Protein AF-A0A9W9IQZ6-F1 (afdb_monomer_lite)

Structure (mmCIF, N/CA/C/O backbone):
data_AF-A0A9W9IQZ6-F1
#
_entry.id   AF-A0A9W9IQZ6-F1
#
loop_
_atom_site.group_PDB
_atom_site.id
_atom_site.type_symbol
_atom_site.label_atom_id
_atom_site.label_alt_id
_atom_site.label_comp_id
_atom_site.label_asym_id
_atom_site.label_entity_id
_atom_site.label_seq_id
_atom_site.pdbx_PDB_ins_code
_atom_site.Cartn_x
_atom_site.Cartn_y
_atom_site.Cartn_z
_atom_site.occupancy
_atom_site.B_iso_or_equiv
_atom_site.auth_seq_id
_atom_site.auth_comp_id
_atom_site.auth_asym_id
_atom_site.auth_atom_id
_atom_site.pdbx_PDB_model_num
ATOM 1 N N . MET A 1 1 ? 11.635 -16.650 -5.166 1.00 35.97 1 MET A N 1
ATOM 2 C CA . MET A 1 1 ? 11.272 -15.683 -6.219 1.00 35.97 1 MET A CA 1
ATOM 3 C C . MET A 1 1 ? 9.921 -15.113 -5.812 1.00 35.97 1 MET A C 1
ATOM 5 O O . MET A 1 1 ? 8.970 -15.879 -5.751 1.00 35.97 1 MET A O 1
ATOM 9 N N . GLN A 1 2 ? 9.876 -13.873 -5.321 1.00 46.84 2 GLN A N 1
ATOM 10 C CA . GLN A 1 2 ? 8.653 -13.244 -4.802 1.00 46.84 2 GLN A CA 1
ATOM 11 C C . GLN A 1 2 ? 8.192 -12.223 -5.839 1.00 46.84 2 GLN A C 1
ATOM 13 O O . GLN A 1 2 ? 8.944 -11.319 -6.181 1.00 46.84 2 GLN A O 1
ATOM 18 N N . PHE A 1 3 ? 7.003 -12.437 -6.391 1.00 47.25 3 PHE A N 1
ATOM 19 C CA . PHE A 1 3 ? 6.502 -11.710 -7.549 1.00 47.25 3 PHE A CA 1
ATOM 20 C C . PHE A 1 3 ? 5.625 -10.532 -7.101 1.00 47.25 3 PHE A C 1
ATOM 22 O O . PHE A 1 3 ? 4.644 -10.726 -6.384 1.00 47.25 3 PHE A O 1
ATOM 29 N N . LEU A 1 4 ? 5.985 -9.316 -7.523 1.00 50.38 4 LEU A N 1
ATOM 30 C CA . LEU A 1 4 ? 5.206 -8.094 -7.301 1.00 50.38 4 LEU A CA 1
ATOM 31 C C . LEU A 1 4 ? 4.022 -8.083 -8.286 1.00 50.38 4 LEU A C 1
ATOM 33 O O . LEU A 1 4 ? 4.209 -7.795 -9.469 1.00 50.38 4 LEU A O 1
ATOM 37 N N . THR A 1 5 ? 2.813 -8.431 -7.842 1.00 50.44 5 THR A N 1
ATOM 38 C CA . THR A 1 5 ? 1.606 -8.421 -8.693 1.00 50.44 5 THR A CA 1
ATOM 39 C C . THR A 1 5 ? 0.612 -7.350 -8.240 1.00 50.44 5 THR A C 1
ATOM 41 O O . THR A 1 5 ? 0.201 -7.394 -7.080 1.00 50.44 5 THR A O 1
ATOM 44 N N . PRO A 1 6 ? 0.181 -6.431 -9.131 1.00 48.31 6 PRO A N 1
ATOM 45 C CA . PRO A 1 6 ? -0.826 -5.426 -8.816 1.00 48.31 6 PRO A CA 1
ATOM 46 C C . PRO A 1 6 ? -2.226 -6.037 -8.672 1.00 48.31 6 PRO A C 1
ATOM 48 O O . PRO A 1 6 ? -2.508 -7.075 -9.280 1.00 48.31 6 PRO A O 1
ATOM 51 N N . PRO A 1 7 ? -3.143 -5.397 -7.930 1.00 44.25 7 PRO A N 1
ATOM 52 C CA . PRO A 1 7 ? -4.418 -6.011 -7.622 1.00 44.25 7 PRO A CA 1
ATOM 53 C C . PRO A 1 7 ? -5.429 -5.862 -8.756 1.00 44.25 7 PRO A C 1
ATOM 55 O O . PRO A 1 7 ? -5.414 -4.907 -9.540 1.00 44.25 7 PRO A O 1
ATOM 58 N N . SER A 1 8 ? -6.334 -6.832 -8.824 1.00 47.59 8 SER A N 1
ATOM 59 C CA . SER A 1 8 ? -7.177 -7.170 -9.976 1.00 47.59 8 SER A CA 1
ATOM 60 C C . SER A 1 8 ? -8.156 -6.082 -10.439 1.00 47.59 8 SER A C 1
ATOM 62 O O . SER A 1 8 ? -8.641 -6.142 -11.567 1.00 47.59 8 SER A O 1
ATOM 64 N N . ARG A 1 9 ? -8.441 -5.057 -9.630 1.00 42.06 9 ARG A N 1
ATOM 65 C CA . ARG A 1 9 ? -9.489 -4.059 -9.923 1.00 42.06 9 ARG A CA 1
ATOM 66 C C . ARG A 1 9 ? -9.069 -2.864 -10.791 1.00 42.06 9 ARG A C 1
ATOM 68 O O . ARG A 1 9 ? -9.914 -2.042 -11.121 1.00 42.06 9 ARG A O 1
ATOM 75 N N . TYR A 1 10 ? -7.816 -2.799 -11.249 1.00 44.41 10 TYR A N 1
ATOM 76 C CA . TYR A 1 10 ? -7.366 -1.829 -12.269 1.00 44.41 10 TYR A CA 1
ATOM 77 C C . TYR A 1 10 ? -7.367 -2.400 -13.701 1.00 44.41 10 TYR A C 1
ATOM 79 O O . TYR A 1 10 ? -6.721 -1.864 -14.605 1.00 44.41 10 TYR A O 1
ATOM 87 N N . VAL A 1 11 ? -8.072 -3.508 -13.940 1.00 43.31 11 VAL A N 1
ATOM 88 C CA . VAL A 1 11 ? -8.288 -4.048 -15.288 1.00 43.31 11 VAL A CA 1
ATOM 89 C C . VAL A 1 11 ? -9.424 -3.264 -15.954 1.00 43.31 11 VAL A C 1
ATOM 91 O O . VAL A 1 11 ? -10.552 -3.727 -16.039 1.00 43.31 11 VAL A O 1
ATOM 94 N N . ALA A 1 12 ? -9.119 -2.045 -16.404 1.00 35.34 12 ALA A N 1
ATOM 95 C CA . ALA A 1 12 ? -9.864 -1.434 -17.497 1.00 35.34 12 ALA A CA 1
ATOM 96 C C . ALA A 1 12 ? -9.325 -2.016 -18.811 1.00 35.34 12 ALA A C 1
ATOM 98 O O . ALA A 1 12 ? -8.113 -2.047 -19.043 1.00 35.34 12 ALA A O 1
ATOM 99 N N . GLU A 1 13 ? -10.235 -2.528 -19.629 1.00 40.53 13 GLU A N 1
ATOM 100 C CA . GLU A 1 13 ? -9.999 -3.088 -20.956 1.00 40.53 13 GLU A CA 1
ATOM 101 C C . GLU A 1 13 ? -9.519 -2.002 -21.936 1.00 40.53 13 GLU A C 1
ATOM 103 O O . GLU A 1 13 ? -10.299 -1.499 -22.732 1.00 40.53 13 GLU A O 1
ATOM 108 N N . SER A 1 14 ? -8.243 -1.606 -21.895 1.00 37.69 14 SER A N 1
ATOM 109 C CA . SER A 1 14 ? -7.574 -0.967 -23.043 1.00 37.69 14 SER A CA 1
ATOM 110 C C . SER A 1 14 ? -6.062 -0.802 -22.826 1.00 37.69 14 SER A C 1
ATOM 112 O O . SER A 1 14 ? -5.639 0.020 -22.018 1.00 37.69 14 SER A O 1
ATOM 114 N N . GLN A 1 15 ? -5.305 -1.575 -23.612 1.00 37.25 15 GLN A N 1
ATOM 115 C CA . GLN A 1 15 ? -3.966 -1.348 -24.190 1.00 37.25 15 GLN A CA 1
ATOM 116 C C . GLN A 1 15 ? -2.748 -1.075 -23.273 1.00 37.25 15 GLN A C 1
ATOM 118 O O . GLN A 1 15 ? -2.600 -0.017 -22.671 1.00 37.25 15 GLN A O 1
ATOM 123 N N . ASP A 1 16 ? -1.843 -2.065 -23.275 1.00 44.41 16 ASP A N 1
ATOM 124 C CA . ASP A 1 16 ? -0.379 -1.990 -23.115 1.00 44.41 16 ASP A CA 1
ATOM 125 C C . ASP A 1 16 ? 0.183 -1.173 -21.955 1.00 44.41 16 ASP A C 1
ATOM 127 O O . ASP A 1 16 ? 1.126 -0.395 -22.086 1.00 44.41 16 ASP A O 1
ATOM 131 N N . TYR A 1 17 ? -0.350 -1.418 -20.767 1.00 50.47 17 TYR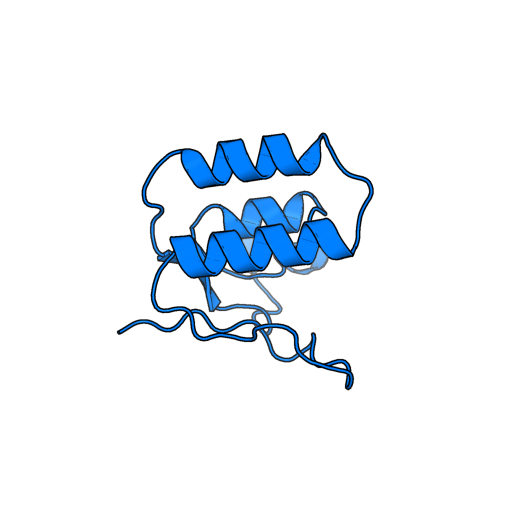 A N 1
ATOM 132 C CA . TYR A 1 17 ? 0.315 -1.019 -19.541 1.00 50.47 17 TYR A CA 1
ATOM 133 C C . TYR A 1 17 ? 1.092 -2.216 -18.991 1.00 50.47 17 TYR A C 1
ATOM 135 O O . TYR A 1 17 ? 0.492 -3.271 -18.779 1.00 50.47 17 TYR A O 1
ATOM 143 N N . VAL A 1 18 ? 2.408 -2.067 -18.787 1.00 53.69 18 VAL A N 1
ATOM 144 C CA . VAL A 1 18 ? 3.307 -3.109 -18.258 1.00 53.69 18 VAL A CA 1
ATOM 145 C C . VAL A 1 18 ? 2.777 -3.582 -16.902 1.00 53.69 18 VAL A C 1
ATOM 147 O O . VAL A 1 18 ? 3.008 -2.976 -15.857 1.00 53.69 18 VAL A O 1
ATOM 150 N N . LYS A 1 19 ? 1.985 -4.653 -16.936 1.00 62.19 19 LYS A N 1
ATOM 151 C CA . LYS A 1 19 ? 1.505 -5.377 -15.768 1.00 62.19 19 LYS A CA 1
ATOM 152 C C . LYS A 1 19 ? 2.544 -6.443 -15.500 1.00 62.19 19 LYS A C 1
ATOM 154 O O . LYS A 1 19 ? 2.807 -7.256 -16.380 1.00 62.19 19 LYS A O 1
ATOM 159 N N . GLY A 1 20 ? 3.145 -6.371 -14.318 1.00 60.06 20 GLY A N 1
ATOM 160 C CA . GLY A 1 20 ? 4.160 -7.307 -13.860 1.00 60.06 20 GLY A CA 1
ATOM 161 C C . GLY A 1 20 ? 3.737 -8.789 -13.936 1.00 60.06 20 GLY A C 1
ATOM 162 O O . GLY A 1 20 ? 2.664 -9.138 -14.430 1.00 60.06 20 GLY A O 1
ATOM 163 N N . PRO A 1 21 ? 4.559 -9.690 -13.394 1.00 69.56 21 PRO A N 1
ATOM 164 C CA . PRO A 1 21 ? 5.451 -9.419 -12.276 1.00 69.56 21 PRO A CA 1
ATOM 165 C C . PRO A 1 21 ? 6.758 -8.722 -12.662 1.00 69.56 21 PRO A C 1
ATOM 167 O O . PRO A 1 21 ? 7.223 -8.838 -13.790 1.00 69.56 21 PRO A O 1
ATOM 170 N N . PHE A 1 22 ? 7.328 -7.979 -11.713 1.00 77.19 22 PHE A N 1
ATOM 171 C CA . PHE A 1 22 ? 8.625 -7.319 -11.867 1.00 77.19 22 PHE A CA 1
ATOM 172 C C . PHE A 1 22 ? 9.708 -8.119 -11.141 1.00 77.19 22 PHE A C 1
ATOM 174 O O . PHE A 1 22 ? 9.497 -8.556 -10.008 1.00 77.19 22 PHE A O 1
ATOM 181 N N . ASP A 1 23 ? 10.864 -8.278 -11.786 1.00 78.81 23 ASP A N 1
ATOM 182 C CA . ASP A 1 23 ? 11.995 -9.048 -11.252 1.00 78.81 23 ASP A CA 1
ATOM 183 C C . ASP A 1 23 ? 12.895 -8.233 -10.309 1.00 78.81 23 ASP A C 1
ATOM 185 O O . ASP A 1 23 ? 13.726 -8.800 -9.597 1.00 78.81 23 ASP A O 1
ATOM 189 N N . SER A 1 24 ? 12.729 -6.907 -10.275 1.00 81.00 24 SER A N 1
ATOM 190 C CA . SER A 1 24 ? 13.422 -6.033 -9.333 1.00 81.00 24 SER A CA 1
ATOM 191 C C . SER A 1 24 ? 12.562 -4.854 -8.894 1.00 81.00 24 SER A C 1
ATOM 193 O O . SER A 1 24 ? 11.601 -4.456 -9.559 1.00 81.00 24 SER A O 1
ATOM 195 N N . GLU A 1 25 ? 12.944 -4.286 -7.753 1.00 80.31 25 GLU A N 1
ATOM 196 C CA . GLU A 1 25 ? 12.390 -3.031 -7.266 1.00 80.31 25 GLU A CA 1
ATOM 197 C C . GLU A 1 25 ? 12.617 -1.899 -8.276 1.00 80.31 25 GLU A C 1
ATOM 199 O O . GLU A 1 25 ? 11.706 -1.114 -8.510 1.00 80.31 25 GLU A O 1
ATOM 204 N N . GLU A 1 26 ? 13.784 -1.835 -8.929 1.00 80.31 26 GLU A N 1
ATOM 205 C CA . GLU A 1 26 ? 14.053 -0.784 -9.919 1.00 80.31 26 GLU A CA 1
ATOM 206 C C . GLU A 1 26 ? 13.074 -0.861 -11.097 1.00 80.31 26 GLU A C 1
ATOM 208 O O . GLU A 1 26 ? 12.486 0.151 -11.467 1.00 80.31 26 GLU A O 1
ATOM 213 N N . ALA A 1 27 ? 12.817 -2.065 -11.622 1.00 79.31 27 ALA A N 1
ATOM 214 C CA . ALA A 1 27 ? 11.862 -2.261 -12.713 1.00 79.31 27 ALA A CA 1
ATOM 215 C C . ALA A 1 27 ? 10.429 -1.865 -12.313 1.00 79.31 27 ALA A C 1
ATOM 217 O O . ALA A 1 27 ? 9.692 -1.287 -13.113 1.00 79.31 27 ALA A O 1
ATOM 218 N N . PHE A 1 28 ? 10.039 -2.146 -11.065 1.00 80.19 28 PHE A N 1
ATOM 219 C CA . PHE A 1 28 ? 8.769 -1.679 -10.511 1.00 80.19 28 PHE A CA 1
ATOM 220 C C . PHE A 1 28 ? 8.738 -0.146 -10.398 1.00 80.19 28 PHE A C 1
ATOM 222 O O . PHE A 1 28 ? 7.786 0.484 -10.856 1.00 80.19 28 PHE A O 1
ATOM 229 N N . ASN A 1 29 ? 9.791 0.464 -9.849 1.00 78.94 29 ASN A N 1
ATOM 230 C CA . ASN A 1 29 ? 9.915 1.909 -9.656 1.00 78.94 29 ASN A CA 1
ATOM 231 C C . ASN A 1 29 ? 9.823 2.669 -10.989 1.00 78.94 29 ASN A C 1
ATOM 2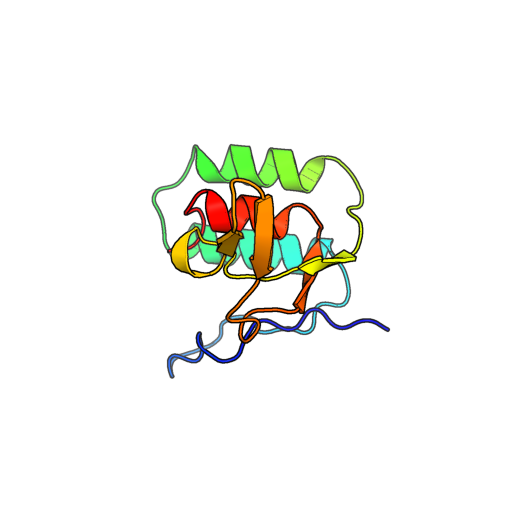33 O O . ASN A 1 29 ? 9.084 3.651 -11.084 1.00 78.94 29 ASN A O 1
ATOM 237 N N . ASP A 1 30 ? 10.521 2.195 -12.022 1.00 78.50 30 ASP A N 1
ATOM 238 C CA . ASP A 1 30 ? 10.517 2.794 -13.359 1.00 78.50 30 ASP A CA 1
ATOM 239 C C . ASP A 1 30 ? 9.126 2.724 -14.002 1.00 78.50 30 ASP A C 1
ATOM 241 O O . ASP A 1 30 ? 8.593 3.745 -14.446 1.00 78.50 30 ASP A O 1
ATOM 245 N N . ALA A 1 31 ? 8.477 1.554 -13.959 1.00 77.81 31 ALA A N 1
ATOM 246 C CA . ALA A 1 31 ? 7.125 1.379 -14.495 1.00 77.81 31 ALA A CA 1
ATOM 247 C C . ALA A 1 31 ? 6.102 2.303 -13.808 1.00 77.81 31 ALA A C 1
ATOM 249 O O . ALA A 1 31 ? 5.233 2.896 -14.455 1.00 77.81 31 ALA A O 1
ATOM 250 N N . ILE A 1 32 ? 6.228 2.465 -12.491 1.00 74.56 32 ILE A N 1
ATOM 251 C CA . ILE A 1 32 ? 5.418 3.369 -11.672 1.00 74.56 32 ILE A CA 1
ATOM 252 C C . ILE A 1 32 ? 5.671 4.838 -12.062 1.00 74.56 32 ILE A C 1
ATOM 254 O O . ILE A 1 32 ? 4.718 5.597 -12.268 1.00 74.56 32 ILE A O 1
ATOM 258 N N . ILE A 1 33 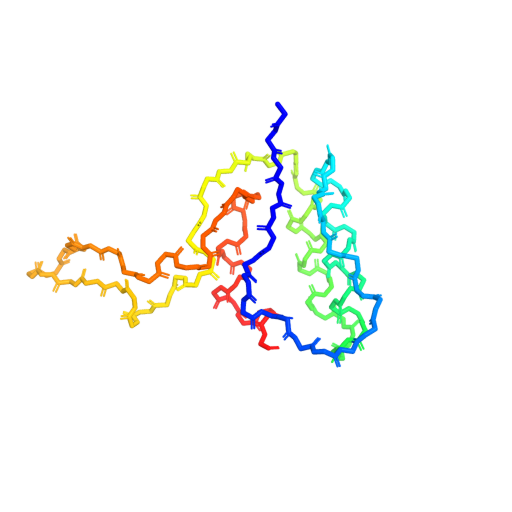? 6.930 5.251 -12.233 1.00 73.12 33 ILE A N 1
ATOM 259 C CA . ILE A 1 33 ? 7.287 6.607 -12.677 1.00 73.12 33 ILE A CA 1
ATOM 260 C C . ILE A 1 33 ? 6.696 6.910 -14.062 1.00 73.12 33 ILE A C 1
ATOM 262 O O . ILE A 1 33 ? 6.090 7.974 -14.242 1.00 73.12 33 ILE A O 1
ATOM 266 N N . ASP A 1 34 ? 6.854 6.006 -15.026 1.00 73.69 34 ASP A N 1
ATOM 267 C CA . ASP A 1 34 ? 6.400 6.197 -16.409 1.00 73.69 34 ASP A CA 1
ATOM 268 C C . ASP A 1 34 ? 4.883 6.334 -16.491 1.00 73.69 34 ASP A C 1
ATOM 270 O O . ASP A 1 34 ? 4.336 7.268 -17.091 1.00 73.69 34 ASP A O 1
ATOM 274 N N . ALA A 1 35 ? 4.186 5.457 -15.783 1.00 72.75 35 ALA A N 1
ATOM 275 C CA . ALA A 1 35 ? 2.747 5.505 -15.652 1.00 72.75 35 ALA A CA 1
ATOM 276 C C . ALA A 1 35 ? 2.220 6.823 -15.111 1.00 72.75 35 ALA A C 1
ATOM 278 O O . ALA A 1 35 ? 1.252 7.380 -15.634 1.00 72.75 35 ALA A O 1
ATOM 279 N N . TYR A 1 36 ? 2.862 7.327 -14.063 1.00 67.25 36 TYR A N 1
ATOM 280 C CA . TYR A 1 36 ? 2.481 8.583 -13.451 1.00 67.25 36 TYR A CA 1
ATOM 281 C C . TYR A 1 36 ? 2.720 9.759 -14.412 1.00 67.25 36 TYR A C 1
ATOM 283 O O . TYR A 1 36 ? 1.850 10.619 -14.584 1.00 67.25 36 TYR A O 1
ATOM 291 N N . GLN A 1 37 ? 3.868 9.776 -15.101 1.00 66.62 37 GLN A N 1
ATOM 292 C CA . GLN A 1 37 ? 4.194 10.805 -16.096 1.00 66.62 37 GLN A CA 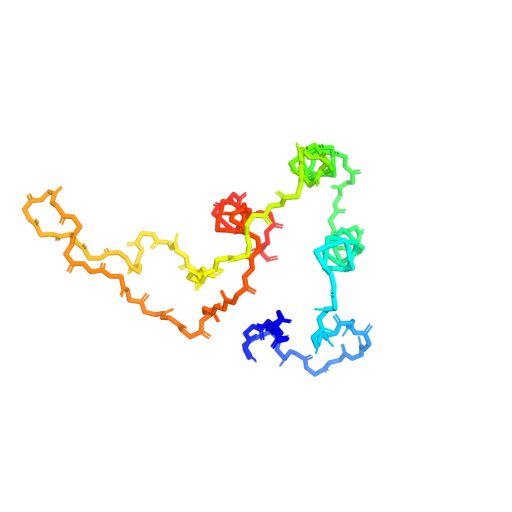1
ATOM 293 C C . GLN A 1 37 ? 3.200 10.851 -17.265 1.00 66.62 37 GLN A C 1
ATOM 295 O O . GLN A 1 37 ? 2.996 11.927 -17.838 1.00 66.62 37 GLN A O 1
ATOM 300 N N . SER A 1 38 ? 2.572 9.719 -17.599 1.00 67.75 38 SER A N 1
ATOM 301 C CA . SER A 1 38 ? 1.554 9.642 -18.651 1.00 67.75 38 SER A CA 1
ATOM 302 C C . SER A 1 38 ? 0.209 10.281 -18.265 1.00 67.75 38 SER A C 1
ATOM 304 O O . SER A 1 38 ? -0.527 10.704 -19.155 1.00 67.75 38 SER A O 1
ATOM 306 N N . LYS A 1 39 ? -0.106 10.412 -16.962 1.00 63.97 39 LYS A N 1
ATOM 307 C CA . LYS A 1 39 ? -1.446 10.802 -16.473 1.00 63.97 39 LYS A CA 1
ATOM 308 C C . LYS A 1 39 ? -1.555 12.177 -15.787 1.00 63.97 39 LYS A C 1
ATOM 310 O O . LYS A 1 39 ? -2.672 12.677 -1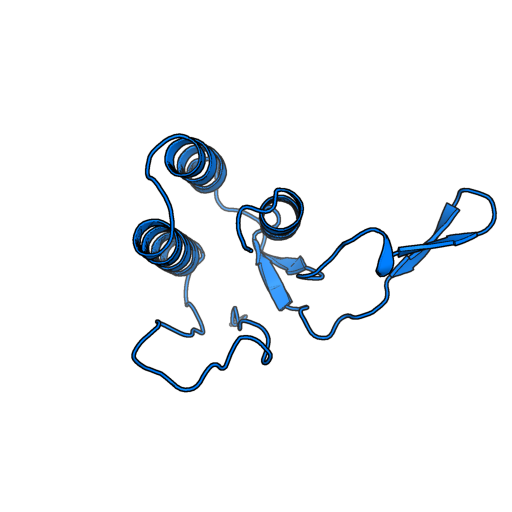5.689 1.00 63.97 39 LYS A O 1
ATOM 315 N N . ALA A 1 40 ? -0.471 12.818 -15.319 1.00 57.06 40 ALA A N 1
ATOM 316 C CA . ALA A 1 40 ? -0.571 14.026 -14.466 1.00 57.06 40 ALA A CA 1
ATOM 317 C C . ALA A 1 40 ? 0.379 15.208 -14.823 1.00 57.06 40 ALA A C 1
ATOM 319 O O . ALA A 1 40 ? 1.441 14.992 -15.414 1.00 57.06 40 ALA A O 1
ATOM 320 N N . PRO A 1 41 ? 0.070 16.472 -14.426 1.00 55.50 41 PRO A N 1
ATOM 321 C CA . PRO A 1 41 ? 0.956 17.636 -14.597 1.00 55.50 41 PRO A CA 1
ATOM 322 C C . PRO A 1 41 ? 2.202 17.592 -13.677 1.00 55.50 41 PRO A C 1
ATOM 324 O O . PRO A 1 41 ? 2.151 17.170 -12.523 1.00 55.50 41 PRO A O 1
ATOM 327 N N . LYS A 1 42 ? 3.350 18.068 -14.185 1.00 62.56 42 LYS A N 1
ATOM 328 C CA . LYS A 1 42 ? 4.596 17.272 -14.295 1.00 62.56 42 LYS A CA 1
ATOM 329 C C . LYS A 1 42 ? 5.823 17.617 -13.403 1.00 62.56 42 LYS A C 1
ATOM 331 O O . LYS A 1 42 ? 6.939 17.387 -13.857 1.00 62.56 42 LYS A O 1
ATOM 336 N N . ARG A 1 43 ? 5.740 18.138 -12.160 1.00 58.47 43 ARG A N 1
ATOM 337 C CA . ARG A 1 43 ? 7.014 18.415 -11.409 1.00 58.47 43 ARG A CA 1
ATOM 338 C C . ARG A 1 43 ? 7.125 18.044 -9.934 1.00 58.47 43 ARG A C 1
ATOM 340 O O . ARG A 1 43 ? 8.116 17.425 -9.561 1.00 58.47 43 ARG A O 1
ATOM 347 N N . ARG A 1 44 ? 6.164 18.409 -9.081 1.00 58.38 44 ARG A N 1
ATOM 348 C CA . ARG A 1 44 ? 6.337 18.226 -7.623 1.00 58.38 44 ARG A CA 1
ATOM 349 C C . ARG A 1 44 ? 6.352 16.758 -7.202 1.00 58.38 44 ARG A C 1
ATOM 351 O O . ARG A 1 44 ? 7.215 16.362 -6.430 1.00 58.38 44 ARG A O 1
ATOM 358 N N . ILE A 1 45 ? 5.451 15.959 -7.764 1.00 60.81 45 ILE A N 1
ATOM 359 C CA . ILE A 1 45 ? 5.331 14.542 -7.411 1.00 60.81 45 ILE A CA 1
ATOM 360 C C . ILE A 1 45 ? 6.476 13.718 -8.004 1.00 60.81 45 ILE A C 1
ATOM 362 O O . ILE A 1 45 ? 6.960 12.822 -7.333 1.00 60.81 45 ILE A O 1
ATOM 366 N N . LYS A 1 46 ? 7.004 14.076 -9.184 1.00 63.31 46 LYS A N 1
ATOM 367 C CA . LYS A 1 46 ? 8.196 13.413 -9.739 1.00 63.31 46 LYS A CA 1
ATOM 368 C C . LYS A 1 46 ? 9.401 13.558 -8.811 1.00 63.31 46 LYS A C 1
ATOM 370 O O . LYS A 1 46 ? 10.014 12.560 -8.483 1.00 63.31 46 LYS A O 1
ATOM 375 N N . ASN A 1 47 ? 9.708 14.770 -8.347 1.00 66.56 47 ASN A N 1
ATOM 376 C CA . ASN A 1 47 ? 10.847 14.977 -7.446 1.00 66.56 47 ASN A CA 1
ATOM 377 C C . ASN A 1 47 ? 10.651 14.274 -6.096 1.00 66.56 47 ASN A C 1
ATOM 379 O O . ASN A 1 47 ? 11.611 13.766 -5.527 1.00 66.56 47 ASN A O 1
ATOM 383 N N . PHE A 1 48 ? 9.413 14.237 -5.601 1.00 68.44 48 PHE A N 1
ATOM 384 C CA . PHE A 1 48 ? 9.063 13.528 -4.376 1.00 68.44 48 PHE A CA 1
ATOM 385 C C . PHE A 1 48 ? 9.216 12.007 -4.526 1.00 68.44 48 PHE A C 1
ATOM 387 O O . PHE A 1 48 ? 9.913 11.386 -3.730 1.00 68.44 48 PHE A O 1
ATOM 394 N N . LEU A 1 49 ? 8.641 11.431 -5.588 1.00 68.38 49 LEU A N 1
ATOM 395 C CA . LEU A 1 49 ? 8.777 10.018 -5.933 1.00 68.38 49 LEU A CA 1
ATOM 396 C C . LEU A 1 49 ? 10.239 9.663 -6.175 1.00 68.38 49 LEU A C 1
ATOM 398 O O . LEU A 1 49 ? 10.750 8.780 -5.514 1.00 68.38 49 LEU A O 1
ATOM 402 N N . SER A 1 50 ? 10.955 10.386 -7.035 1.00 67.75 50 SER A N 1
ATOM 403 C CA . SER A 1 50 ? 12.376 10.132 -7.280 1.00 67.75 50 SER A CA 1
ATOM 404 C C . SER A 1 50 ? 13.206 10.204 -5.997 1.00 67.75 50 SER A C 1
ATOM 406 O O . SER A 1 50 ? 14.066 9.358 -5.809 1.00 67.75 50 SER A O 1
ATOM 408 N N . GLY A 1 51 ? 12.932 11.152 -5.094 1.00 71.00 51 GLY A N 1
ATOM 409 C CA . GLY A 1 51 ? 13.623 11.231 -3.806 1.00 71.00 51 GLY A CA 1
ATOM 410 C C . GLY A 1 51 ? 13.362 10.013 -2.918 1.00 71.00 51 GLY A C 1
ATOM 411 O O . GLY A 1 51 ? 14.309 9.438 -2.395 1.00 71.00 51 GLY A O 1
ATOM 412 N N . MET A 1 52 ? 12.105 9.585 -2.806 1.00 70.44 52 MET A N 1
ATOM 413 C CA . MET A 1 52 ? 11.707 8.408 -2.027 1.00 70.44 52 MET A CA 1
ATOM 414 C C . MET A 1 52 ? 12.254 7.106 -2.631 1.00 70.44 52 MET A C 1
ATOM 416 O O . MET A 1 52 ? 12.817 6.287 -1.921 1.00 70.44 52 MET A O 1
ATOM 420 N N . LEU A 1 53 ? 12.177 6.956 -3.954 1.00 70.56 53 LEU A N 1
ATOM 421 C CA . LEU A 1 53 ? 12.647 5.779 -4.691 1.00 70.56 53 LEU A CA 1
ATOM 422 C C . LEU A 1 53 ? 14.181 5.687 -4.739 1.00 70.56 53 LEU A C 1
ATOM 424 O O . LEU A 1 53 ? 14.728 4.595 -4.810 1.00 70.56 53 LEU A O 1
ATOM 428 N N . SER A 1 54 ? 14.888 6.822 -4.685 1.00 68.81 54 SER A N 1
ATOM 429 C CA . SER A 1 54 ? 16.359 6.864 -4.702 1.00 68.81 54 SER A CA 1
ATOM 430 C C . SER A 1 54 ? 17.020 6.527 -3.364 1.00 68.81 54 SER A C 1
ATOM 432 O O . SER A 1 54 ? 18.245 6.418 -3.310 1.00 68.81 54 SER A O 1
ATOM 434 N N . GLN A 1 55 ? 16.250 6.432 -2.274 1.00 63.12 55 GLN A N 1
ATOM 435 C CA . GLN A 1 55 ? 16.825 6.527 -0.933 1.00 63.12 55 GLN A CA 1
ATOM 436 C C . GLN A 1 55 ? 17.507 5.258 -0.417 1.00 63.12 55 GLN A C 1
ATOM 438 O O . GLN A 1 55 ? 18.292 5.374 0.517 1.00 63.12 55 GLN A O 1
ATOM 443 N N . SER A 1 56 ? 17.280 4.074 -0.984 1.00 63.81 56 SER A N 1
ATOM 444 C CA . SER A 1 56 ? 18.026 2.829 -0.705 1.00 63.81 56 SER A CA 1
ATOM 445 C C . SER A 1 56 ? 17.311 1.645 -1.368 1.00 63.81 56 SER A C 1
ATOM 447 O O . SER A 1 56 ? 16.282 1.830 -2.010 1.00 63.81 56 SER A O 1
ATOM 449 N N . LYS A 1 57 ? 17.853 0.425 -1.227 1.00 76.19 57 LYS A N 1
ATOM 450 C CA . LYS A 1 57 ? 17.064 -0.797 -1.439 1.00 76.19 57 LYS A CA 1
ATOM 451 C C . LYS A 1 57 ? 15.999 -0.874 -0.353 1.00 76.19 57 LYS A C 1
ATOM 453 O O . LYS A 1 57 ? 16.357 -0.934 0.825 1.00 76.19 57 LYS A O 1
ATOM 458 N N . HIS A 1 58 ? 14.735 -0.909 -0.743 1.00 83.94 58 HIS A N 1
ATOM 459 C CA . HIS A 1 58 ? 13.637 -1.011 0.204 1.00 83.94 58 HIS A CA 1
ATOM 460 C C . HIS A 1 58 ? 13.341 -2.474 0.515 1.00 83.94 58 HIS A C 1
ATOM 462 O O . HIS A 1 58 ? 13.573 -3.381 -0.291 1.00 83.94 58 HIS A O 1
ATOM 468 N N . GLN A 1 59 ? 12.808 -2.722 1.709 1.00 86.12 59 GLN A N 1
ATOM 469 C CA . GLN A 1 59 ? 12.289 -4.045 2.016 1.00 86.12 59 GLN A CA 1
ATOM 470 C C . GLN A 1 59 ? 11.003 -4.284 1.228 1.00 86.12 59 GLN A C 1
ATOM 472 O O . GLN A 1 59 ? 10.100 -3.444 1.211 1.00 86.12 59 GLN A O 1
ATOM 47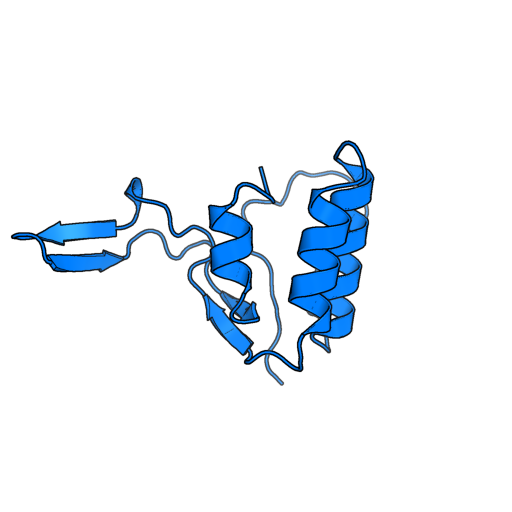7 N N . ILE A 1 60 ? 10.920 -5.453 0.594 1.00 85.88 60 ILE A N 1
ATOM 478 C CA . ILE A 1 60 ? 9.674 -5.943 0.016 1.00 85.88 60 ILE A CA 1
ATOM 479 C C . ILE A 1 60 ? 8.858 -6.559 1.148 1.00 85.88 60 ILE A C 1
ATOM 481 O O . ILE A 1 60 ? 9.253 -7.564 1.741 1.00 85.88 60 ILE A O 1
ATOM 485 N N . VAL A 1 61 ? 7.724 -5.940 1.452 1.00 88.62 61 VAL A N 1
ATOM 486 C CA . VAL A 1 61 ? 6.825 -6.331 2.540 1.00 88.62 61 VAL A CA 1
ATOM 487 C C . VAL A 1 61 ? 5.425 -6.568 1.992 1.00 88.62 61 VAL A C 1
ATOM 489 O O . VAL A 1 61 ? 5.079 -6.113 0.900 1.00 88.62 61 VAL A O 1
ATOM 492 N N . PHE A 1 62 ? 4.603 -7.292 2.744 1.00 89.25 62 PHE A N 1
ATOM 493 C CA . PHE A 1 62 ? 3.199 -7.448 2.397 1.00 89.25 62 PHE A CA 1
ATOM 494 C C . PHE A 1 62 ? 2.440 -6.184 2.807 1.00 89.25 62 PHE A C 1
ATOM 496 O O . PHE A 1 62 ? 2.242 -5.924 3.993 1.00 89.25 62 PHE A O 1
ATOM 503 N N . THR A 1 63 ? 2.067 -5.374 1.822 1.00 90.44 63 THR A N 1
ATOM 504 C CA . THR A 1 63 ? 1.330 -4.119 2.025 1.00 90.44 63 THR A CA 1
ATOM 505 C C . THR A 1 63 ? -0.164 -4.326 1.800 1.00 90.44 63 THR A C 1
ATOM 507 O O . THR A 1 63 ? -0.572 -5.271 1.118 1.00 90.44 63 THR A O 1
ATOM 510 N N . HIS A 1 64 ? -0.975 -3.421 2.341 1.00 91.75 64 HIS A N 1
ATOM 511 C CA . HIS A 1 64 ? -2.425 -3.468 2.222 1.00 91.75 64 HIS A CA 1
ATOM 512 C C . HIS A 1 64 ? -2.901 -2.980 0.845 1.00 91.75 64 HIS A C 1
ATOM 514 O O . HIS A 1 64 ? -3.834 -3.540 0.277 1.00 91.75 64 HIS A O 1
ATOM 520 N N . GLY A 1 65 ? -2.265 -1.938 0.301 1.00 86.75 65 GLY A N 1
ATOM 521 C CA . GLY A 1 65 ? -2.550 -1.395 -1.034 1.00 86.75 65 GLY A CA 1
ATOM 522 C C . GLY A 1 65 ? -3.773 -0.470 -1.119 1.00 86.75 65 GLY A C 1
ATOM 523 O O . GLY A 1 65 ? -3.927 0.239 -2.118 1.00 86.75 65 GLY A O 1
ATOM 524 N N . ASP A 1 66 ? -4.605 -0.429 -0.075 1.00 87.56 66 ASP A N 1
ATOM 525 C CA . ASP A 1 66 ? -5.720 0.517 0.089 1.00 87.56 66 ASP A CA 1
ATOM 526 C C . ASP A 1 66 ? -5.965 0.911 1.565 1.00 87.56 66 ASP A C 1
ATOM 528 O O . ASP A 1 66 ? -7.081 0.814 2.075 1.00 87.56 66 ASP A O 1
ATOM 532 N N . LEU A 1 67 ? -4.921 1.260 2.329 1.00 88.56 67 LEU A N 1
ATOM 533 C CA . LEU A 1 67 ? -5.071 1.572 3.759 1.00 88.56 67 LEU A CA 1
ATOM 534 C C . LEU A 1 67 ? -5.655 2.977 3.993 1.00 88.56 67 LEU A C 1
ATOM 536 O O . LEU A 1 67 ? -4.950 3.944 4.285 1.00 88.56 67 LEU A O 1
ATOM 540 N N . ARG A 1 68 ? -6.978 3.097 3.869 1.00 87.31 68 ARG A N 1
ATOM 541 C CA . ARG A 1 68 ? -7.741 4.321 4.164 1.00 87.31 68 ARG A CA 1
ATOM 542 C C . ARG A 1 68 ? -8.501 4.190 5.488 1.00 87.31 68 ARG A C 1
ATOM 544 O O . ARG A 1 68 ? -8.780 3.069 5.903 1.00 87.31 68 ARG A O 1
ATOM 551 N N . PRO A 1 69 ? -8.902 5.300 6.144 1.00 90.31 69 PRO A N 1
ATOM 552 C CA . PRO A 1 69 ? -9.627 5.241 7.417 1.00 90.31 69 PRO A CA 1
ATOM 553 C C . PRO A 1 69 ? -10.889 4.368 7.392 1.00 90.31 69 PRO A C 1
ATOM 555 O O . PRO A 1 69 ? -11.226 3.775 8.407 1.00 90.31 69 PRO A O 1
ATOM 558 N N . GLN A 1 70 ? -11.563 4.252 6.240 1.00 91.75 70 GLN A N 1
ATOM 559 C CA . GLN A 1 70 ? -12.729 3.376 6.063 1.00 91.75 70 GLN A CA 1
ATOM 560 C C . GLN A 1 70 ? -12.406 1.887 6.261 1.00 91.75 70 GLN A C 1
ATOM 562 O O . GLN A 1 70 ? -13.285 1.124 6.647 1.00 91.75 70 GLN A O 1
ATOM 567 N N . ASN A 1 71 ? -11.148 1.501 6.044 1.00 94.00 71 ASN A N 1
ATOM 568 C CA . ASN A 1 71 ? -10.669 0.124 6.112 1.00 94.00 71 ASN A CA 1
ATOM 569 C C . ASN A 1 71 ? -9.984 -0.182 7.460 1.00 94.00 71 ASN A C 1
ATOM 571 O O . ASN A 1 71 ? -9.431 -1.265 7.639 1.00 94.00 71 ASN A O 1
ATOM 575 N N . ILE A 1 72 ? -10.002 0.753 8.422 1.00 95.62 72 ILE A N 1
ATOM 576 C CA . ILE A 1 72 ? -9.405 0.588 9.754 1.00 95.62 72 ILE A CA 1
ATOM 577 C C . ILE A 1 72 ? -10.518 0.560 10.801 1.00 95.62 72 ILE A C 1
ATOM 579 O O . ILE A 1 72 ? -11.227 1.544 11.009 1.00 95.62 72 ILE A O 1
ATOM 583 N N . MET A 1 73 ? -10.637 -0.557 11.515 1.00 97.56 73 MET A N 1
ATOM 584 C CA . MET A 1 73 ? -11.531 -0.659 12.665 1.00 97.56 73 MET A CA 1
ATOM 585 C C . MET A 1 73 ? -10.845 -0.117 13.918 1.00 97.56 73 MET A C 1
ATOM 587 O O . MET A 1 73 ? -9.687 -0.437 14.197 1.00 97.56 73 MET A O 1
ATOM 591 N N . VAL A 1 74 ? -11.580 0.671 14.702 1.00 97.44 74 VAL A N 1
ATOM 592 C CA . VAL A 1 74 ? -11.116 1.221 15.980 1.00 97.44 74 VAL A CA 1
ATOM 593 C C . VAL A 1 74 ? -12.099 0.834 17.078 1.00 97.44 74 VAL A C 1
ATOM 595 O O . VAL A 1 74 ? -13.299 1.064 16.957 1.00 97.44 74 VAL A O 1
ATOM 598 N N . ASN A 1 75 ? -11.582 0.272 18.167 1.00 97.38 75 ASN A N 1
ATOM 599 C CA . ASN A 1 75 ? -12.332 -0.041 19.375 1.00 97.38 75 ASN A CA 1
ATOM 600 C C . ASN A 1 75 ? -11.633 0.596 20.582 1.00 97.38 75 ASN A C 1
ATOM 602 O O . ASN A 1 75 ? -10.445 0.364 20.799 1.00 97.38 75 ASN A O 1
ATOM 606 N N . ASN A 1 76 ? -12.353 1.406 21.362 1.00 96.62 76 ASN A N 1
ATOM 607 C CA . ASN A 1 76 ? -11.824 2.093 22.550 1.00 96.62 76 ASN A CA 1
ATOM 608 C C . ASN A 1 76 ? -10.494 2.838 22.301 1.00 96.62 76 ASN A C 1
ATOM 610 O O . ASN A 1 76 ? -9.548 2.730 23.078 1.00 96.62 76 ASN A O 1
ATOM 614 N N . GLY A 1 77 ? -10.398 3.563 21.182 1.00 95.38 77 GLY A N 1
ATOM 615 C CA . GLY A 1 77 ? -9.197 4.324 20.812 1.00 95.38 77 GLY A CA 1
ATOM 616 C C . GLY A 1 77 ? -8.013 3.478 20.323 1.00 95.38 77 GLY A C 1
ATOM 617 O O . GLY A 1 77 ? -6.965 4.037 20.021 1.00 95.38 77 GLY A O 1
ATOM 618 N N . SER A 1 78 ? -8.173 2.157 20.214 1.00 96.81 78 SER A N 1
ATOM 619 C CA . SER A 1 78 ? -7.153 1.234 19.704 1.00 96.81 78 SER A CA 1
ATOM 620 C C . SER A 1 78 ? -7.583 0.637 18.368 1.00 96.81 78 SER A C 1
ATOM 622 O O . SER A 1 78 ? -8.759 0.328 18.177 1.00 96.81 78 SER A O 1
ATOM 624 N N . VAL A 1 79 ? -6.638 0.441 17.445 1.00 96.81 79 VAL A N 1
ATOM 625 C CA . VAL A 1 79 ? -6.911 -0.283 16.194 1.00 96.81 79 VAL A CA 1
ATOM 626 C C . VAL A 1 79 ? -7.265 -1.730 16.532 1.00 96.81 79 VAL A C 1
ATOM 628 O O . VAL A 1 79 ? -6.486 -2.423 17.183 1.00 96.81 79 VAL A O 1
ATOM 631 N N . SER A 1 80 ? -8.445 -2.176 16.106 1.00 97.50 80 SER A N 1
ATOM 632 C CA . SER A 1 80 ? -8.959 -3.527 16.360 1.00 97.50 80 SER A CA 1
ATOM 633 C C . SER A 1 80 ? -8.900 -4.437 15.134 1.00 97.50 80 SER A C 1
ATOM 635 O O . SER A 1 80 ? -9.026 -5.651 15.275 1.00 97.50 80 SER A O 1
ATOM 637 N N . GLY A 1 81 ? -8.689 -3.878 13.940 1.00 96.75 81 GLY A N 1
ATOM 638 C CA . GLY A 1 81 ? -8.490 -4.658 12.724 1.00 96.75 81 GLY A CA 1
ATOM 639 C C . GLY A 1 81 ? -8.336 -3.806 11.469 1.00 96.75 81 GLY A C 1
ATOM 640 O O . GLY A 1 81 ? -8.631 -2.611 11.470 1.00 96.75 81 GLY A O 1
ATOM 641 N N . ILE A 1 82 ? -7.873 -4.456 10.403 1.00 96.56 82 ILE A N 1
ATOM 642 C CA . ILE A 1 82 ? -7.721 -3.895 9.057 1.00 96.56 82 ILE A CA 1
ATOM 643 C C . ILE A 1 82 ? -8.551 -4.763 8.104 1.00 96.56 82 ILE A C 1
ATOM 645 O O . ILE A 1 82 ? -8.433 -5.992 8.136 1.00 96.56 82 ILE A O 1
ATOM 649 N N . LEU A 1 83 ? -9.401 -4.127 7.302 1.00 95.50 83 LEU A N 1
ATOM 650 C CA . LEU A 1 83 ? -10.354 -4.751 6.379 1.00 95.50 83 LEU A CA 1
ATOM 651 C C . LEU A 1 83 ? -9.957 -4.503 4.918 1.00 95.50 83 LEU A C 1
ATOM 653 O O . LEU A 1 83 ? -9.158 -3.621 4.653 1.00 95.50 83 LEU A O 1
ATOM 657 N N . ASP A 1 84 ? -10.583 -5.227 3.985 1.00 92.56 84 ASP A N 1
ATOM 658 C CA . ASP A 1 84 ? -10.490 -4.991 2.532 1.00 92.56 84 ASP A CA 1
ATOM 659 C C . ASP A 1 84 ? -9.096 -5.198 1.905 1.00 92.56 84 ASP A C 1
ATOM 661 O O . ASP A 1 84 ? -8.606 -4.419 1.090 1.00 92.56 84 ASP A O 1
ATOM 665 N N . TRP A 1 85 ? -8.503 -6.358 2.201 1.00 92.75 85 TRP A N 1
ATOM 666 C CA . TRP A 1 85 ? -7.201 -6.816 1.691 1.00 92.75 85 TRP A CA 1
ATOM 667 C C . TRP A 1 85 ? -7.177 -7.205 0.199 1.00 92.75 85 TRP A C 1
ATOM 669 O O . TRP A 1 85 ? -6.191 -7.772 -0.271 1.00 92.75 85 TRP A O 1
ATOM 679 N N . GLU A 1 86 ? -8.225 -6.940 -0.582 1.00 90.06 86 GLU A N 1
ATOM 680 C CA . GLU A 1 86 ? -8.285 -7.331 -2.004 1.00 90.06 86 GLU A CA 1
ATOM 681 C C . GLU A 1 86 ? -7.214 -6.636 -2.868 1.00 90.06 86 GLU A C 1
ATOM 683 O O . GLU A 1 86 ? -6.879 -7.121 -3.950 1.00 90.06 86 GLU A O 1
ATOM 688 N N . PHE A 1 87 ? -6.663 -5.518 -2.371 1.00 84.31 87 PHE A N 1
ATOM 689 C CA . PHE A 1 87 ? -5.579 -4.761 -2.998 1.00 84.31 87 PHE A CA 1
ATOM 690 C C . PHE A 1 87 ? -4.180 -5.079 -2.452 1.00 84.31 87 PHE A C 1
ATOM 692 O O . PHE A 1 87 ? -3.195 -4.448 -2.849 1.00 84.31 87 PHE A O 1
ATOM 699 N N . SER A 1 88 ? -4.086 -6.060 -1.560 1.00 87.56 88 SER A N 1
ATOM 700 C CA . SER A 1 88 ? -2.834 -6.398 -0.902 1.00 87.56 88 SER A CA 1
ATOM 701 C C . SER A 1 88 ? -1.855 -7.107 -1.827 1.00 87.56 88 SER A C 1
ATOM 703 O O . SER A 1 88 ? -2.213 -7.712 -2.840 1.00 87.56 88 SER A O 1
ATOM 705 N N . GLY A 1 89 ? -0.578 -7.010 -1.482 1.00 87.81 89 GLY A N 1
ATOM 706 C CA . GLY A 1 89 ? 0.483 -7.652 -2.237 1.00 87.81 89 GLY A CA 1
ATOM 707 C C . GLY A 1 89 ? 1.856 -7.331 -1.679 1.00 87.81 89 GLY A C 1
ATOM 708 O O . GLY A 1 89 ? 2.006 -6.535 -0.750 1.00 87.81 89 GLY A O 1
ATOM 709 N N . TRP A 1 90 ? 2.863 -7.968 -2.261 1.00 86.69 90 TRP A N 1
ATOM 710 C CA . TRP A 1 90 ? 4.258 -7.698 -1.950 1.00 86.69 90 TRP A CA 1
ATOM 711 C C . TRP A 1 90 ? 4.699 -6.463 -2.724 1.00 86.69 90 TRP A C 1
ATOM 713 O O . TRP A 1 90 ? 4.646 -6.474 -3.951 1.00 86.69 90 TRP A O 1
ATOM 723 N N . TYR A 1 91 ? 5.092 -5.409 -2.012 1.00 85.38 91 TYR A N 1
ATOM 724 C CA . TYR A 1 91 ? 5.589 -4.157 -2.583 1.00 85.38 91 TYR A CA 1
ATOM 725 C C . TYR A 1 91 ? 6.669 -3.567 -1.672 1.00 85.38 91 TYR A C 1
ATOM 727 O O . TYR A 1 91 ? 6.796 -3.985 -0.516 1.00 85.38 91 TYR A O 1
ATOM 735 N N . PRO A 1 92 ? 7.447 -2.592 -2.158 1.00 86.06 92 PRO A N 1
ATOM 736 C CA . PRO A 1 92 ? 8.342 -1.829 -1.299 1.00 86.06 92 PRO A CA 1
ATOM 737 C C . PRO A 1 92 ? 7.599 -1.166 -0.133 1.00 86.06 92 PRO A C 1
ATOM 739 O O . PRO A 1 92 ? 6.473 -0.698 -0.294 1.00 86.06 92 PRO A O 1
ATOM 742 N N . GLU A 1 93 ? 8.235 -1.069 1.033 1.00 85.19 93 GLU A N 1
ATOM 743 C CA . GLU A 1 93 ? 7.633 -0.512 2.259 1.00 85.19 93 GLU A CA 1
ATOM 744 C C . GLU A 1 93 ? 7.052 0.910 2.109 1.00 85.19 93 GLU A C 1
ATOM 746 O O . GLU A 1 93 ? 6.077 1.262 2.775 1.00 85.19 93 GLU A O 1
ATOM 751 N N . TYR A 1 94 ? 7.580 1.720 1.184 1.00 81.88 94 TYR A N 1
ATOM 752 C CA . TYR A 1 94 ? 7.072 3.068 0.902 1.00 81.88 94 TYR A CA 1
ATOM 753 C C . TYR A 1 94 ? 5.715 3.071 0.161 1.00 81.88 94 TYR A C 1
ATOM 755 O O . TYR A 1 94 ? 5.078 4.124 0.008 1.00 81.88 94 TYR A O 1
ATOM 763 N N . TRP A 1 95 ? 5.272 1.925 -0.365 1.00 83.06 95 TRP A N 1
ATOM 764 C CA . TRP A 1 95 ? 4.106 1.820 -1.244 1.00 83.06 95 TRP A CA 1
ATOM 765 C C . TRP A 1 95 ? 2.816 2.286 -0.566 1.00 83.06 95 TRP A C 1
ATOM 767 O O . TRP A 1 95 ? 2.055 3.062 -1.149 1.00 83.06 95 TRP A O 1
ATOM 777 N N . GLU A 1 96 ? 2.607 1.905 0.696 1.00 82.81 96 GLU A N 1
ATOM 778 C CA . GLU A 1 96 ? 1.406 2.283 1.449 1.00 82.81 96 GLU A CA 1
ATOM 779 C C . GLU A 1 96 ? 1.320 3.805 1.635 1.00 82.81 96 GLU A C 1
ATOM 781 O O . GLU A 1 96 ? 0.280 4.427 1.413 1.00 82.81 96 GLU A O 1
ATOM 786 N N . PHE A 1 97 ? 2.455 4.437 1.939 1.00 77.56 97 PHE A N 1
ATOM 787 C CA . PHE A 1 97 ? 2.555 5.888 2.061 1.00 77.56 97 PHE A CA 1
ATOM 788 C C . PHE A 1 97 ? 2.297 6.598 0.725 1.00 77.56 97 PHE A C 1
ATOM 790 O O . PHE A 1 97 ? 1.592 7.607 0.670 1.00 77.56 97 PHE A O 1
ATOM 797 N N . SER A 1 98 ? 2.794 6.030 -0.375 1.00 74.38 98 SER A N 1
ATOM 798 C CA . SER A 1 98 ? 2.554 6.550 -1.726 1.00 74.38 98 SER A CA 1
ATOM 799 C C . SER A 1 98 ? 1.067 6.557 -2.080 1.00 74.38 98 SER A C 1
ATOM 801 O O . SER A 1 98 ? 0.561 7.525 -2.653 1.00 74.38 98 SER A O 1
ATOM 803 N N . LYS A 1 99 ? 0.348 5.487 -1.723 1.00 74.44 99 LYS A N 1
ATOM 804 C CA . LYS A 1 99 ? -1.102 5.362 -1.921 1.00 74.44 99 LYS A CA 1
ATOM 805 C C . LYS A 1 99 ? -1.881 6.326 -1.026 1.00 74.44 99 LYS A C 1
ATOM 807 O O . LYS A 1 99 ? -2.772 7.015 -1.526 1.00 74.44 99 LYS A O 1
ATOM 812 N N . ALA A 1 100 ? -1.502 6.449 0.247 1.00 69.62 100 ALA A N 1
ATOM 813 C CA . ALA A 1 100 ? -2.143 7.353 1.204 1.00 69.62 100 ALA A CA 1
ATOM 814 C C . ALA A 1 100 ? -2.030 8.839 0.812 1.00 69.62 100 ALA A C 1
ATOM 816 O O . ALA A 1 100 ? -2.953 9.618 1.050 1.00 69.62 100 ALA A O 1
ATOM 817 N N . LEU A 1 101 ? -0.935 9.238 0.157 1.00 66.00 101 LEU A N 1
ATOM 818 C CA . LEU A 1 101 ? -0.717 10.610 -0.314 1.00 66.00 101 LEU A CA 1
ATOM 819 C C . LEU A 1 101 ? -1.515 10.996 -1.573 1.00 66.00 101 LEU A C 1
ATOM 821 O O . LEU A 1 101 ? -1.279 12.064 -2.136 1.00 66.00 101 LEU A O 1
ATOM 825 N N . TYR A 1 102 ? -2.451 10.157 -2.033 1.00 59.94 102 TYR A N 1
ATOM 826 C CA . TYR A 1 102 ? -3.192 10.357 -3.286 1.00 59.94 102 TYR A CA 1
ATOM 827 C C . TYR A 1 102 ? -2.288 10.565 -4.509 1.00 59.94 102 TYR A C 1
ATOM 829 O O . TYR A 1 102 ? -2.722 11.141 -5.507 1.00 59.94 102 TYR A O 1
ATOM 837 N N . VAL A 1 103 ? -1.046 10.064 -4.475 1.00 57.22 103 VAL A N 1
ATOM 838 C CA . VAL A 1 103 ? -0.204 10.007 -5.681 1.00 57.22 103 VAL A CA 1
ATOM 839 C C . VAL A 1 103 ? -0.909 9.186 -6.770 1.00 57.22 103 VAL A C 1
ATOM 841 O O . VAL A 1 103 ? -0.750 9.453 -7.957 1.00 57.22 103 VAL A O 1
ATOM 844 N N . TRP A 1 104 ? -1.751 8.237 -6.352 1.00 53.19 104 TRP A N 1
ATOM 845 C CA . TRP A 1 104 ? -2.487 7.314 -7.205 1.00 53.19 104 TRP A CA 1
ATOM 846 C C . TRP A 1 104 ? -3.995 7.470 -6.976 1.00 53.19 104 TRP A C 1
ATOM 848 O O . TRP A 1 104 ? -4.568 6.780 -6.128 1.00 53.19 104 TRP A O 1
ATOM 858 N N . LYS A 1 105 ? -4.627 8.383 -7.717 1.00 47.44 105 LYS A N 1
ATOM 859 C CA . LYS A 1 105 ? -6.083 8.433 -7.900 1.00 47.44 105 LYS A CA 1
ATOM 860 C C . LYS A 1 105 ? -6.440 8.033 -9.324 1.00 47.44 105 LYS A C 1
ATOM 862 O O . LYS A 1 105 ? -5.679 8.418 -10.239 1.00 47.44 105 LYS A O 1
#

InterPro domains:
  IPR002575 Aminoglycoside phosphotransferase [PF01636] (25-104)
  IPR011009 Protein kinase-like domain superfamily [SSF56112] (43-104)
  IPR051678 Aminoglycoside Phosphotransferase Enzymes [PTHR21310] (17-104)

Foldseek 3Di:
DFFFFFFDVPPDPDDDQPGDRDPALVRVLVSLLVVLCVPDDDDDVNVVSCVVSVPDRFDFDWDQQAPDPVQFDDDPNHTPDGHDSSRIGTHGPCNNVCVVVPSDD

Secondary structure (DSSP, 8-state):
---B---GGG--S-S------BSSHHHHHHHHHHHHHHHS-SSHHHHHHHHHHTSSPPPEEEE-S---GGGEEEETTEEEEE--GGG-EEEETTHHHHHHTTS--

Organism: NCBI:txid2972119

pLDDT: mean 72.6, std 17.49, range [35.34, 97.56]

Sequence (105 aa):
MQFLTPPSRYVAESQDYVKGPFDSEEAFNDAIIDAYQSKAPKRRIKNFLSGMLSQSKHQIVFTHGDLRPQNIMVNNGSVSGILDWEFSGWYPEYWEFSKALYVWK

Radius of gyration: 14.87 Å; chains: 1; bounding box: 31×34×47 Å